Protein AF-A0A846ZMD2-F1 (afdb_monomer_lite)

Secondary structure (DSSP, 8-state):
-EE-GGG-SHHHHHHHHHHHHHHHHTT-HHHHHHHT-BTT-TTS-HHHHHHHHHHHHHHHTT-SSBPP-SSPPEEEEEEPPSSSSSEEEEEEEEEEBSSSSEEEEEEEEEEETTEEEEEEEEEEEE-

Radius of gyration: 14.25 Å; chains: 1; bounding box: 35×34×38 Å

Foldseek 3Di:
DWDDPVCQDWVNLQVVQQVLQVCLQVLVLVVQCVPANEPPCVPPRRSVSSVVQQCVQCVVQVFDHFDDDPDGFDKDKDADDDDPFQWGIKMWTWTHTPGPWTKIWIWTWGADPNIIGIHTYHIHTGD

Organism: NCBI:txid1665687

Sequence (127 aa):
MELSKDQTDSVSLAALAADAGVRLRAGQYDWLASSYGYALAYGRPIPDAIQQELQASLDELGATSLVKSDLPPRTSVAYFKPGESFLFAVATCELPTDASGSVQLELIVTIRNDRTYLCIEGISAQF

Structure (mmCIF, N/CA/C/O backbone):
data_AF-A0A846ZMD2-F1
#
_entry.id   AF-A0A846ZMD2-F1
#
loop_
_atom_site.group_PDB
_atom_site.id
_atom_site.type_symbol
_atom_site.label_atom_id
_atom_site.label_alt_id
_atom_site.label_comp_id
_atom_site.label_asym_id
_atom_site.label_entity_id
_atom_site.label_seq_id
_atom_site.pdbx_PDB_ins_code
_atom_site.Cartn_x
_atom_site.Cartn_y
_atom_site.Cartn_z
_atom_site.occupancy
_atom_site.B_iso_or_equiv
_atom_site.auth_seq_id
_atom_site.auth_comp_id
_atom_site.auth_asym_id
_atom_site.auth_atom_id
_atom_site.pdbx_PDB_model_num
ATOM 1 N N . MET A 1 1 ? 1.153 -4.878 -10.790 1.00 92.56 1 MET A N 1
ATOM 2 C CA . MET A 1 1 ? 1.089 -3.898 -11.899 1.00 92.56 1 MET A CA 1
ATOM 3 C C . MET A 1 1 ? 2.394 -3.893 -12.695 1.00 92.56 1 MET A C 1
ATOM 5 O O . MET A 1 1 ? 3.447 -3.977 -12.079 1.00 92.56 1 MET A O 1
ATOM 9 N N . GLU A 1 2 ? 2.359 -3.800 -14.02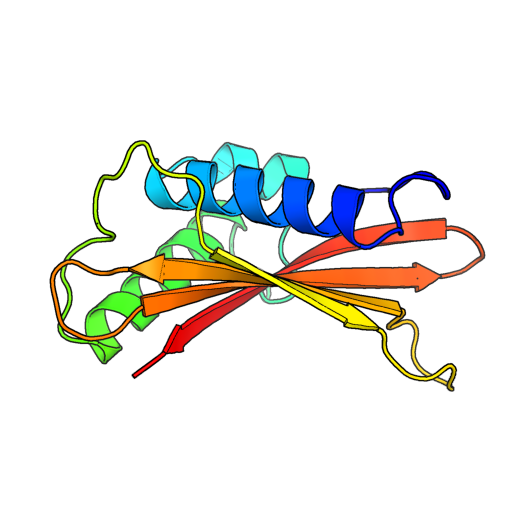7 1.00 95.00 2 GLU A N 1
ATOM 10 C CA . GLU A 1 2 ? 3.550 -3.467 -14.836 1.00 95.00 2 GLU A CA 1
ATOM 11 C C . GLU A 1 2 ? 3.621 -1.947 -15.025 1.00 95.00 2 GLU A C 1
ATOM 13 O O . GLU A 1 2 ? 2.589 -1.316 -15.252 1.00 95.00 2 GLU A O 1
ATOM 18 N N . LEU A 1 3 ? 4.817 -1.372 -14.898 1.00 94.94 3 LEU A N 1
ATOM 19 C CA . LEU A 1 3 ? 5.066 0.060 -15.052 1.00 94.94 3 LEU A CA 1
ATOM 20 C C . LEU A 1 3 ? 5.791 0.344 -16.367 1.00 94.94 3 LEU A C 1
ATOM 22 O O . LEU A 1 3 ? 6.700 -0.393 -16.763 1.00 94.94 3 LEU A O 1
ATOM 26 N N . SER A 1 4 ? 5.454 1.462 -17.004 1.00 92.12 4 SER A N 1
ATOM 27 C CA . SER A 1 4 ? 6.298 2.037 -18.049 1.00 92.12 4 SER A CA 1
ATOM 28 C C . SER A 1 4 ? 7.525 2.735 -17.439 1.00 92.12 4 SER A C 1
ATOM 30 O O . SER A 1 4 ? 7.568 3.058 -16.251 1.00 92.12 4 SER A O 1
ATOM 32 N N . LYS A 1 5 ? 8.574 2.951 -18.245 1.00 82.25 5 LYS A N 1
ATOM 33 C CA . LYS A 1 5 ? 9.854 3.525 -17.773 1.00 82.25 5 LYS A CA 1
ATOM 34 C C . LYS A 1 5 ? 9.720 4.939 -17.201 1.00 82.25 5 LYS A C 1
ATOM 36 O O . LYS A 1 5 ? 10.516 5.339 -16.365 1.00 82.25 5 LYS A O 1
ATOM 41 N N . ASP A 1 6 ? 8.739 5.695 -17.665 1.00 88.44 6 ASP A N 1
ATOM 42 C CA . ASP A 1 6 ? 8.405 7.040 -17.200 1.00 88.44 6 ASP A CA 1
ATOM 43 C C . ASP A 1 6 ? 7.590 7.047 -15.899 1.00 88.44 6 ASP A C 1
ATOM 45 O O . ASP A 1 6 ? 7.414 8.106 -15.321 1.00 88.44 6 ASP A O 1
ATOM 49 N N . GLN A 1 7 ? 7.147 5.889 -15.396 1.00 93.12 7 GLN A N 1
ATOM 50 C CA . GLN A 1 7 ? 6.431 5.776 -14.117 1.00 93.12 7 GLN A CA 1
ATOM 51 C C . GLN A 1 7 ? 7.349 5.428 -12.933 1.00 93.12 7 GLN A C 1
ATOM 53 O O . GLN A 1 7 ? 6.865 5.138 -11.840 1.00 93.12 7 GLN A O 1
ATOM 58 N N . THR A 1 8 ? 8.670 5.416 -13.133 1.00 94.62 8 THR A N 1
ATOM 59 C CA . THR A 1 8 ? 9.645 5.024 -12.099 1.00 94.62 8 THR A CA 1
ATOM 60 C C . THR A 1 8 ? 10.293 6.203 -11.370 1.00 94.62 8 THR A C 1
ATOM 62 O O . THR A 1 8 ? 11.119 6.003 -10.474 1.00 94.62 8 THR A O 1
ATOM 65 N N . ASP A 1 9 ? 9.971 7.436 -11.761 1.00 96.62 9 ASP A N 1
ATOM 66 C CA . ASP A 1 9 ? 10.401 8.633 -11.042 1.00 96.62 9 ASP A CA 1
ATOM 67 C C . ASP A 1 9 ? 9.630 8.799 -9.719 1.00 96.62 9 ASP A C 1
ATOM 69 O O . ASP A 1 9 ? 8.585 8.186 -9.488 1.00 96.62 9 ASP A O 1
ATOM 73 N N . SER A 1 10 ? 10.160 9.630 -8.824 1.00 97.31 10 SER A N 1
ATOM 74 C CA . SER A 1 10 ? 9.648 9.730 -7.458 1.00 97.31 10 SER A CA 1
ATOM 75 C C . SER A 1 10 ? 8.252 10.340 -7.388 1.00 97.31 10 SER A C 1
ATOM 77 O O . SER A 1 10 ? 7.494 9.994 -6.485 1.00 97.31 10 SER A O 1
ATOM 79 N N . VAL A 1 11 ? 7.888 11.213 -8.332 1.00 97.38 11 VAL A N 1
ATOM 80 C CA . VAL A 1 11 ? 6.564 11.841 -8.371 1.00 97.38 11 VAL A CA 1
ATOM 81 C C . VAL A 1 11 ? 5.522 10.810 -8.787 1.00 97.38 11 VAL A C 1
ATOM 83 O O . VAL A 1 11 ? 4.500 10.671 -8.113 1.00 97.38 11 VAL A O 1
ATOM 86 N N . SER A 1 12 ? 5.806 10.041 -9.839 1.00 97.69 12 SER A N 1
ATOM 87 C CA . SER A 1 12 ? 4.921 8.968 -10.306 1.00 97.69 12 SER A CA 1
ATOM 88 C C . SER A 1 12 ? 4.717 7.886 -9.245 1.00 97.69 12 SER A C 1
ATOM 90 O O . SER A 1 12 ? 3.582 7.497 -8.964 1.00 97.69 12 SER A O 1
ATOM 92 N N . LEU A 1 13 ? 5.796 7.434 -8.599 1.00 98.12 13 LEU A N 1
ATOM 93 C CA . LEU A 1 13 ? 5.722 6.408 -7.555 1.00 98.12 13 LEU A CA 1
ATOM 94 C C . LEU A 1 13 ? 4.982 6.896 -6.301 1.00 98.12 13 LEU A C 1
ATOM 96 O O . LEU A 1 13 ? 4.170 6.155 -5.745 1.00 98.12 13 LEU A O 1
ATOM 100 N N . ALA A 1 14 ? 5.202 8.147 -5.886 1.00 98.19 14 ALA A N 1
ATOM 101 C CA . ALA A 1 14 ? 4.460 8.748 -4.780 1.00 98.19 14 ALA A CA 1
ATOM 102 C C . ALA A 1 14 ? 2.959 8.850 -5.092 1.00 98.19 14 ALA A C 1
ATOM 104 O O . ALA A 1 14 ? 2.131 8.535 -4.239 1.00 98.19 14 ALA A O 1
ATOM 105 N N . ALA A 1 15 ? 2.590 9.227 -6.320 1.00 97.38 15 ALA A N 1
ATOM 106 C CA . ALA A 1 15 ? 1.189 9.297 -6.733 1.00 97.38 15 ALA A CA 1
ATOM 107 C C . ALA A 1 15 ? 0.498 7.920 -6.697 1.00 97.38 15 ALA A C 1
ATOM 109 O O . ALA A 1 15 ? -0.637 7.815 -6.230 1.00 97.38 15 ALA A O 1
ATOM 110 N N . LEU A 1 16 ? 1.193 6.860 -7.126 1.00 97.62 16 LEU A N 1
ATOM 111 C CA . LEU A 1 16 ? 0.690 5.483 -7.050 1.00 97.62 16 LEU A CA 1
ATOM 112 C C . LEU A 1 16 ? 0.517 5.018 -5.597 1.00 97.62 16 LEU A C 1
ATOM 114 O O . LEU A 1 16 ? -0.525 4.459 -5.252 1.00 97.62 16 LEU A O 1
ATOM 118 N N . ALA A 1 17 ? 1.492 5.304 -4.725 1.00 98.12 17 ALA A N 1
ATOM 119 C CA . ALA A 1 17 ? 1.384 5.010 -3.295 1.00 98.12 17 ALA A CA 1
ATOM 120 C C . ALA A 1 17 ? 0.208 5.754 -2.644 1.00 98.12 17 ALA A C 1
ATOM 122 O O . ALA A 1 17 ? -0.525 5.171 -1.844 1.00 98.12 17 ALA A O 1
ATOM 123 N N . ALA A 1 18 ? -0.021 7.013 -3.028 1.00 97.75 18 ALA A N 1
ATOM 124 C CA . ALA A 1 18 ? -1.134 7.799 -2.516 1.00 97.75 18 ALA A CA 1
ATOM 125 C C . ALA A 1 18 ? -2.501 7.232 -2.932 1.00 97.75 18 ALA A C 1
ATOM 127 O O . ALA A 1 18 ? -3.378 7.085 -2.079 1.00 97.75 18 ALA A O 1
ATOM 128 N N . ASP A 1 19 ? -2.690 6.877 -4.208 1.00 97.19 19 ASP A N 1
ATOM 129 C CA . ASP A 1 19 ? -3.942 6.261 -4.679 1.00 97.19 19 ASP A CA 1
ATOM 130 C C . ASP A 1 19 ? -4.188 4.899 -4.011 1.00 97.19 19 ASP A C 1
ATOM 132 O O . ASP A 1 19 ? -5.298 4.633 -3.537 1.00 97.19 19 ASP A O 1
ATOM 136 N N . ALA A 1 20 ? -3.144 4.076 -3.864 1.00 97.81 20 ALA A N 1
ATOM 137 C CA . ALA A 1 20 ? -3.239 2.815 -3.133 1.00 97.81 20 ALA A CA 1
ATOM 138 C C . ALA A 1 20 ? -3.652 3.038 -1.664 1.00 97.81 20 ALA A C 1
ATOM 140 O O . ALA A 1 20 ? -4.540 2.351 -1.157 1.00 97.81 20 ALA A O 1
ATOM 141 N N . GLY A 1 21 ? -3.088 4.049 -0.998 1.00 97.81 21 GLY A N 1
ATOM 142 C CA . GLY A 1 21 ? -3.465 4.429 0.364 1.00 97.81 21 GLY A CA 1
ATOM 143 C C . GLY A 1 21 ? -4.913 4.896 0.501 1.00 97.81 21 GLY A C 1
ATOM 144 O O . GLY A 1 21 ? -5.610 4.502 1.438 1.00 97.81 2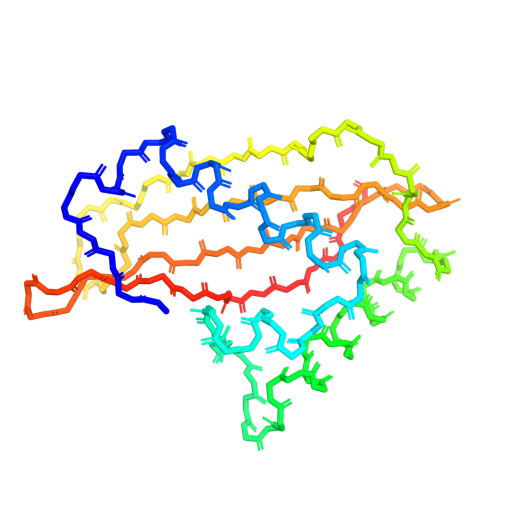1 GLY A O 1
ATOM 145 N N . VAL A 1 22 ? -5.402 5.691 -0.456 1.00 97.25 22 VAL A N 1
ATOM 146 C CA . VAL A 1 22 ? -6.814 6.111 -0.513 1.00 97.25 22 VAL A CA 1
ATOM 147 C C . VAL A 1 22 ? -7.733 4.896 -0.661 1.00 97.25 22 VAL A C 1
ATOM 149 O O . VAL A 1 22 ? -8.748 4.805 0.032 1.00 97.25 22 VAL A O 1
ATOM 152 N N . ARG A 1 23 ? -7.367 3.932 -1.515 1.00 97.62 23 ARG A N 1
ATOM 153 C CA . ARG A 1 23 ? -8.135 2.692 -1.723 1.00 97.62 23 ARG A CA 1
ATOM 154 C C . ARG A 1 23 ? -8.124 1.810 -0.480 1.00 97.62 23 ARG A C 1
ATOM 156 O O . ARG A 1 23 ? -9.172 1.278 -0.118 1.00 97.62 23 ARG A O 1
ATOM 163 N N . LEU A 1 24 ? -6.983 1.711 0.204 1.00 97.75 24 LEU A N 1
ATOM 164 C CA . LEU A 1 24 ? -6.857 0.958 1.452 1.00 97.75 24 LEU A CA 1
ATOM 165 C C . LEU A 1 24 ? -7.746 1.558 2.548 1.00 97.75 24 LEU A C 1
ATOM 167 O O . LEU A 1 24 ? -8.540 0.840 3.152 1.00 97.75 24 LEU A O 1
ATOM 171 N N . ARG A 1 25 ? -7.695 2.886 2.734 1.00 97.06 25 ARG A N 1
ATOM 172 C CA . ARG A 1 25 ? -8.568 3.630 3.662 1.00 97.06 25 ARG A CA 1
ATOM 173 C C . ARG A 1 25 ? -10.055 3.432 3.352 1.00 97.06 25 ARG A C 1
ATOM 175 O O . ARG A 1 25 ? -10.872 3.392 4.266 1.00 97.06 25 ARG A O 1
ATOM 182 N N . ALA A 1 26 ? -10.404 3.309 2.074 1.00 96.44 26 ALA A N 1
ATOM 183 C CA . ALA A 1 26 ? -11.772 3.083 1.616 1.00 96.44 26 ALA A CA 1
ATOM 184 C C . ALA A 1 26 ? -12.220 1.606 1.667 1.00 96.44 26 ALA A C 1
ATOM 186 O O . ALA A 1 26 ? -13.349 1.314 1.273 1.00 96.44 26 ALA A O 1
ATOM 187 N N . GLY A 1 27 ? -11.365 0.676 2.112 1.00 97.31 27 GLY A N 1
ATOM 188 C CA . GLY A 1 27 ? -11.679 -0.756 2.159 1.00 97.31 27 GLY A CA 1
ATOM 189 C C . GLY A 1 27 ? -11.792 -1.419 0.780 1.00 97.31 27 GLY A C 1
ATOM 190 O O . GLY A 1 27 ? -12.467 -2.433 0.630 1.00 97.31 27 GLY A O 1
ATOM 191 N N . GLN A 1 28 ? -11.167 -0.846 -0.254 1.00 98.06 28 GLN A N 1
ATOM 192 C CA . GLN A 1 28 ? -11.253 -1.327 -1.639 1.00 98.06 28 GLN A CA 1
ATOM 193 C C . GLN A 1 28 ? -10.229 -2.444 -1.919 1.00 98.06 28 GLN A C 1
ATOM 195 O O . GLN A 1 28 ? -9.378 -2.322 -2.803 1.00 98.06 28 GLN A O 1
ATOM 200 N N . TYR A 1 29 ? -10.296 -3.537 -1.154 1.00 98.06 29 TYR A N 1
ATOM 201 C CA . TYR A 1 29 ? -9.295 -4.612 -1.183 1.00 98.06 29 TYR A CA 1
ATOM 202 C C . TYR A 1 29 ? -9.267 -5.384 -2.506 1.00 98.06 29 TYR A C 1
ATOM 204 O O . TYR A 1 29 ? -8.187 -5.663 -3.021 1.00 98.06 29 TYR A O 1
ATOM 212 N N . ASP A 1 30 ? -10.428 -5.661 -3.106 1.00 98.00 30 ASP A N 1
ATOM 213 C CA . ASP A 1 30 ? -10.505 -6.303 -4.427 1.00 98.00 30 ASP A CA 1
ATOM 214 C C . ASP A 1 30 ? -9.820 -5.465 -5.507 1.00 98.00 30 ASP A C 1
ATOM 216 O O . ASP A 1 30 ? -9.091 -5.979 -6.360 1.00 98.00 30 ASP A O 1
ATOM 220 N N . TRP A 1 31 ? -10.013 -4.146 -5.443 1.00 97.44 31 TRP A N 1
ATOM 221 C CA . TRP A 1 31 ? -9.382 -3.227 -6.375 1.00 97.44 31 TRP A CA 1
ATOM 222 C C . TRP A 1 31 ? -7.860 -3.253 -6.203 1.00 97.44 31 TRP A C 1
ATOM 224 O O . TRP A 1 31 ? -7.144 -3.459 -7.181 1.00 97.44 31 TRP A O 1
ATOM 234 N N . LEU A 1 32 ? -7.366 -3.147 -4.964 1.00 97.56 32 LEU A N 1
ATOM 235 C CA . LEU A 1 32 ? -5.934 -3.236 -4.657 1.00 97.56 32 LEU A CA 1
ATOM 236 C C . LEU A 1 32 ? -5.323 -4.557 -5.139 1.00 97.56 32 LEU A C 1
ATOM 238 O O . LEU A 1 32 ? -4.270 -4.553 -5.780 1.00 97.56 32 LEU A O 1
ATOM 242 N N . ALA A 1 33 ? -6.013 -5.671 -4.892 1.00 96.56 33 ALA A N 1
ATOM 243 C CA . ALA A 1 33 ? -5.597 -6.996 -5.326 1.00 96.56 33 ALA A CA 1
ATOM 244 C C . ALA A 1 33 ? -5.476 -7.092 -6.852 1.00 96.56 33 ALA A C 1
ATOM 246 O O . ALA A 1 33 ? -4.483 -7.611 -7.358 1.00 96.56 33 ALA A O 1
ATOM 247 N N . SER A 1 34 ? -6.464 -6.570 -7.583 1.00 96.12 34 SER A N 1
ATOM 248 C CA . SER A 1 34 ? -6.480 -6.617 -9.049 1.00 96.12 34 SER A CA 1
ATOM 249 C C . SER A 1 34 ? -5.461 -5.672 -9.700 1.00 96.12 34 SER A C 1
ATOM 251 O O . SER A 1 34 ? -4.855 -6.031 -10.709 1.00 96.12 34 SER A O 1
ATOM 253 N N . SER A 1 35 ? -5.230 -4.495 -9.110 1.00 95.38 35 SER A N 1
ATOM 254 C CA . SER A 1 35 ? -4.320 -3.477 -9.646 1.00 95.38 35 SER A CA 1
ATOM 255 C C . SER A 1 35 ? -2.859 -3.790 -9.322 1.00 95.38 35 SER A C 1
ATOM 257 O O . SER A 1 35 ? -1.997 -3.835 -10.208 1.00 95.38 35 SER A O 1
ATOM 259 N N . TYR A 1 36 ? -2.562 -4.032 -8.045 1.00 95.25 36 TYR A N 1
ATOM 260 C CA . TYR A 1 36 ? -1.192 -4.149 -7.551 1.00 95.25 36 TYR A CA 1
ATOM 261 C C . TYR A 1 36 ? -0.776 -5.596 -7.276 1.00 95.25 36 TYR A C 1
ATOM 263 O O . TYR A 1 36 ? 0.398 -5.924 -7.454 1.00 95.25 36 TYR A O 1
ATOM 271 N N . GLY A 1 37 ? -1.714 -6.472 -6.910 1.00 93.50 37 GLY A N 1
ATOM 272 C CA . GLY A 1 37 ? -1.391 -7.777 -6.331 1.00 93.50 37 GLY A CA 1
ATOM 273 C C . GLY A 1 37 ? -0.746 -7.637 -4.948 1.00 93.50 37 GLY A C 1
ATOM 274 O O . GLY A 1 37 ? -0.705 -6.540 -4.390 1.00 93.50 37 GLY A O 1
ATOM 275 N N . TYR A 1 38 ? -0.227 -8.738 -4.393 1.00 93.81 38 TYR A N 1
ATOM 276 C CA . TYR A 1 38 ? 0.426 -8.713 -3.081 1.00 93.81 38 TYR A CA 1
ATOM 277 C C . TYR A 1 38 ? 1.562 -9.734 -2.967 1.00 93.81 38 TYR A C 1
ATOM 279 O O . TYR A 1 38 ? 1.344 -10.927 -3.186 1.00 93.81 38 TYR A O 1
ATOM 287 N N . ALA A 1 39 ? 2.770 -9.274 -2.627 1.00 90.19 39 ALA A N 1
ATOM 288 C CA . ALA A 1 39 ? 3.959 -10.118 -2.518 1.00 90.19 39 ALA A CA 1
ATOM 289 C C . ALA A 1 39 ? 3.868 -11.127 -1.359 1.00 90.19 39 ALA A C 1
ATOM 291 O O . ALA A 1 39 ? 4.293 -12.272 -1.511 1.00 90.19 39 ALA A O 1
ATOM 292 N N . LEU A 1 40 ? 3.270 -10.727 -0.232 1.00 89.75 40 LEU A N 1
ATOM 293 C CA . LEU A 1 40 ? 3.222 -11.514 1.008 1.00 89.75 40 LEU A CA 1
ATOM 294 C C . LEU A 1 40 ? 1.853 -12.183 1.242 1.00 89.75 40 LEU A C 1
ATOM 296 O O . LEU A 1 40 ? 1.442 -12.475 2.366 1.00 89.75 40 LEU A O 1
ATOM 300 N N . ALA A 1 41 ? 1.134 -12.505 0.162 1.00 90.12 41 ALA A N 1
ATOM 301 C CA . ALA A 1 41 ? -0.137 -13.223 0.267 1.00 90.12 41 ALA A CA 1
ATOM 302 C C . ALA A 1 41 ? 0.030 -14.667 0.786 1.00 90.12 41 ALA A C 1
ATOM 304 O O . ALA A 1 41 ? -0.870 -15.193 1.440 1.00 90.12 41 ALA A O 1
ATOM 305 N N . TYR A 1 42 ? 1.172 -15.314 0.516 1.00 88.94 42 TYR A N 1
ATOM 306 C CA . TYR A 1 42 ? 1.498 -16.680 0.964 1.00 88.94 42 TYR A CA 1
ATOM 307 C C . TYR A 1 42 ? 0.403 -17.730 0.677 1.00 88.94 42 TYR A C 1
ATOM 309 O O . TYR A 1 42 ? 0.136 -18.614 1.486 1.00 88.94 42 TYR A O 1
ATOM 317 N N . GLY A 1 43 ? -0.249 -17.632 -0.486 1.00 89.44 43 GLY A N 1
ATOM 318 C CA . GLY A 1 43 ? -1.310 -18.557 -0.908 1.00 89.44 43 GLY A CA 1
ATOM 319 C C . GLY A 1 43 ? -2.713 -18.216 -0.393 1.00 89.44 43 GLY A C 1
ATOM 320 O O . GLY A 1 43 ? -3.670 -18.879 -0.790 1.00 89.44 43 GLY A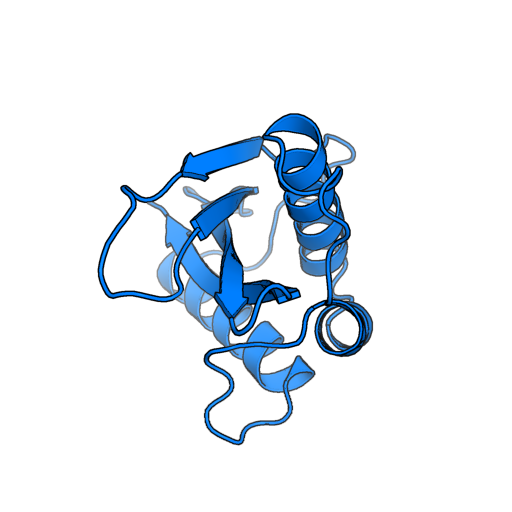 O 1
ATOM 321 N N . ARG A 1 44 ? -2.862 -17.174 0.435 1.00 94.44 44 ARG A N 1
ATOM 322 C CA . ARG A 1 44 ? -4.171 -16.601 0.783 1.00 94.44 44 ARG A CA 1
ATOM 323 C C . ARG A 1 44 ? -4.767 -15.858 -0.422 1.00 94.44 44 ARG A C 1
ATOM 325 O O . ARG A 1 44 ? -4.004 -15.320 -1.234 1.00 94.44 44 ARG A O 1
ATOM 332 N N . PRO A 1 45 ? -6.105 -15.757 -0.533 1.00 96.94 45 PRO A N 1
ATOM 333 C CA . PRO A 1 45 ? -6.723 -14.786 -1.426 1.00 96.94 45 PRO A CA 1
ATOM 334 C C . PRO A 1 45 ? -6.178 -13.386 -1.122 1.00 96.94 45 PRO A C 1
ATOM 336 O O . PRO A 1 45 ? -6.134 -12.966 0.033 1.00 96.94 45 PRO A O 1
ATOM 339 N N . ILE A 1 46 ? -5.712 -12.677 -2.152 1.00 97.38 46 ILE A N 1
ATOM 340 C CA . ILE A 1 46 ? -5.019 -11.393 -1.972 1.00 97.38 46 ILE A CA 1
ATOM 341 C C . ILE A 1 46 ? -5.886 -10.346 -1.242 1.00 97.38 46 ILE A C 1
ATOM 343 O O . ILE A 1 46 ? -5.349 -9.712 -0.333 1.00 97.38 46 ILE A O 1
ATOM 347 N N . PRO A 1 47 ? -7.185 -10.165 -1.566 1.00 98.00 47 PRO A N 1
ATOM 348 C CA . PRO A 1 47 ? -8.036 -9.232 -0.824 1.00 98.00 47 PRO A CA 1
ATOM 349 C C . PRO A 1 47 ? -8.067 -9.542 0.679 1.00 98.00 47 PRO A C 1
ATOM 351 O O . PRO A 1 47 ? -7.862 -8.647 1.497 1.00 98.00 47 PRO A O 1
ATOM 354 N N . ASP A 1 48 ? -8.217 -10.822 1.033 1.00 97.81 48 ASP A N 1
ATOM 355 C CA . ASP A 1 48 ? -8.257 -11.280 2.424 1.00 97.81 48 ASP A CA 1
ATOM 356 C C . ASP A 1 48 ? -6.921 -11.039 3.134 1.00 97.81 48 ASP A C 1
ATOM 358 O O . ASP A 1 48 ? -6.899 -10.619 4.287 1.00 97.81 48 ASP A O 1
ATOM 362 N N . ALA A 1 49 ? -5.795 -11.281 2.454 1.00 97.88 49 ALA A N 1
ATOM 363 C CA . ALA A 1 49 ? -4.465 -11.043 3.010 1.00 97.88 49 ALA A CA 1
ATOM 364 C C . ALA A 1 49 ? -4.234 -9.557 3.331 1.00 97.88 49 ALA A C 1
ATOM 366 O O . ALA A 1 49 ? -3.752 -9.236 4.415 1.00 97.88 49 ALA A O 1
ATOM 367 N N . ILE A 1 50 ? -4.631 -8.663 2.419 1.00 98.19 50 ILE A N 1
ATOM 368 C CA . ILE A 1 50 ? -4.562 -7.206 2.612 1.00 98.19 50 ILE A CA 1
ATOM 369 C C . ILE A 1 50 ? -5.425 -6.790 3.809 1.00 98.19 50 ILE A C 1
ATOM 371 O O . ILE A 1 50 ? -4.965 -6.053 4.682 1.00 98.19 50 ILE A O 1
ATOM 375 N N . GLN A 1 51 ? -6.668 -7.275 3.873 1.00 98.06 51 GLN A N 1
ATOM 376 C CA . GLN A 1 51 ? -7.581 -6.949 4.968 1.00 98.06 51 GLN A CA 1
ATOM 377 C C . GLN A 1 51 ? -7.053 -7.448 6.321 1.00 98.06 51 GLN A C 1
ATOM 379 O O . GLN A 1 51 ? -7.102 -6.713 7.306 1.00 98.06 51 GLN A O 1
ATOM 384 N N . GLN A 1 52 ? -6.540 -8.679 6.374 1.00 97.38 52 GLN A N 1
ATOM 385 C CA . GLN A 1 52 ? -6.001 -9.279 7.596 1.00 97.38 52 GLN A CA 1
ATOM 386 C C . GLN A 1 52 ? -4.781 -8.522 8.121 1.00 97.38 52 GLN A C 1
ATOM 388 O O . GLN A 1 52 ? -4.678 -8.313 9.325 1.00 97.38 52 GLN A O 1
ATOM 393 N N . GLU A 1 53 ? -3.869 -8.100 7.246 1.00 97.56 53 GLU A N 1
ATOM 394 C CA . GLU A 1 53 ? -2.672 -7.366 7.673 1.00 97.56 53 GLU A CA 1
ATOM 395 C C . GLU A 1 53 ? -2.982 -5.934 8.103 1.00 97.56 53 GLU A C 1
ATOM 397 O O . GLU A 1 53 ? -2.399 -5.446 9.074 1.00 97.56 53 GLU A O 1
ATOM 402 N N . LEU A 1 54 ? -3.967 -5.287 7.469 1.00 98.31 54 LEU A N 1
ATOM 403 C CA . LEU A 1 54 ? -4.501 -4.030 7.983 1.00 98.31 54 LEU A CA 1
ATOM 404 C C . LEU A 1 54 ? -5.098 -4.217 9.383 1.00 98.31 54 LEU A C 1
ATOM 406 O O . LEU A 1 54 ? -4.782 -3.436 10.276 1.00 98.31 54 LEU A O 1
ATOM 410 N N . GLN A 1 55 ? -5.929 -5.244 9.588 1.00 98.44 55 GLN A N 1
ATOM 411 C CA . GLN A 1 55 ? -6.535 -5.498 10.897 1.00 98.44 55 GLN A CA 1
ATOM 412 C C . GLN A 1 55 ? -5.472 -5.788 11.962 1.00 98.44 55 GLN A C 1
ATOM 414 O O . GLN A 1 55 ? -5.517 -5.193 13.031 1.00 98.44 55 GLN A O 1
ATOM 419 N N . ALA A 1 56 ? -4.480 -6.625 11.652 1.00 98.06 56 ALA A N 1
ATOM 420 C CA . ALA A 1 56 ? -3.382 -6.920 12.568 1.00 98.06 56 ALA A CA 1
ATOM 421 C C . ALA A 1 56 ? -2.586 -5.657 12.943 1.00 98.06 56 ALA A C 1
ATOM 423 O O . ALA A 1 56 ? -2.263 -5.462 14.112 1.00 98.06 56 ALA A O 1
ATOM 424 N N . SER A 1 57 ? -2.327 -4.772 11.973 1.00 98.38 57 SER A N 1
ATOM 425 C CA . SER A 1 57 ? -1.640 -3.496 12.220 1.00 98.38 57 SER A CA 1
ATOM 426 C C . SER A 1 57 ? -2.469 -2.552 13.097 1.00 98.38 57 SER A C 1
ATOM 428 O O . SER A 1 57 ? -1.922 -1.858 13.950 1.00 98.38 57 SER A O 1
ATOM 430 N N . LEU A 1 58 ? -3.792 -2.512 12.905 1.00 98.56 58 LEU A N 1
ATOM 431 C CA . LEU A 1 58 ? -4.693 -1.725 13.752 1.00 98.56 58 LEU A CA 1
ATOM 432 C C . LEU A 1 58 ? -4.729 -2.275 15.183 1.00 98.56 58 LEU A C 1
ATOM 434 O O . LEU A 1 58 ? -4.598 -1.498 16.129 1.00 98.56 58 LEU A O 1
ATOM 438 N N . ASP A 1 59 ? -4.830 -3.597 15.335 1.00 98.25 59 ASP A N 1
ATOM 439 C CA . ASP A 1 59 ? -4.838 -4.267 16.638 1.00 98.25 59 ASP A CA 1
ATOM 440 C C . ASP A 1 59 ? -3.538 -3.993 17.414 1.00 98.25 59 ASP A C 1
ATOM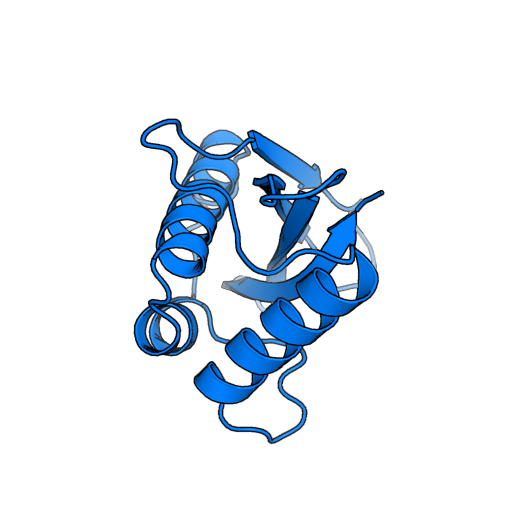 442 O O . ASP A 1 59 ? -3.581 -3.691 18.608 1.00 98.25 59 ASP A O 1
ATOM 446 N N . GLU A 1 60 ? -2.386 -4.034 16.736 1.00 98.00 60 GLU A N 1
ATOM 447 C CA . GLU A 1 60 ? -1.074 -3.720 17.318 1.00 98.00 60 GLU A CA 1
ATOM 448 C C . GLU A 1 60 ? -0.984 -2.269 17.829 1.00 98.00 60 GLU A C 1
ATOM 450 O O . GLU A 1 60 ? -0.400 -2.013 18.884 1.00 98.00 60 GLU A O 1
ATOM 455 N N . LEU A 1 61 ? -1.619 -1.326 17.127 1.00 97.75 61 LEU A N 1
ATOM 456 C CA . LEU A 1 61 ? -1.689 0.088 17.515 1.00 97.75 61 LEU A CA 1
ATOM 457 C C . LEU A 1 61 ? -2.769 0.381 18.572 1.00 97.75 61 LEU A C 1
ATOM 459 O O . LEU A 1 61 ? -2.885 1.519 19.030 1.00 97.75 61 LEU A O 1
ATOM 463 N N . GLY A 1 62 ? -3.591 -0.608 18.945 1.00 97.69 62 GLY A N 1
ATOM 464 C CA . GLY A 1 62 ? -4.787 -0.385 19.764 1.00 97.69 62 GLY A CA 1
ATOM 465 C C . GLY A 1 62 ? -5.832 0.506 19.076 1.00 97.69 62 GLY A C 1
ATOM 466 O O . GLY A 1 62 ? -6.636 1.151 19.751 1.00 97.69 62 GLY A O 1
ATOM 467 N N . ALA A 1 63 ? -5.795 0.566 17.745 1.00 97.81 63 ALA A N 1
ATOM 468 C CA . ALA A 1 63 ? -6.703 1.322 16.898 1.00 97.81 63 ALA A CA 1
ATOM 469 C C . ALA A 1 63 ? -7.875 0.450 16.432 1.00 97.81 63 ALA A C 1
ATOM 471 O O . ALA A 1 63 ? -7.780 -0.775 16.382 1.00 97.81 63 ALA A O 1
ATOM 472 N N . THR A 1 64 ? -8.980 1.081 16.033 1.00 97.25 64 THR A N 1
ATOM 473 C CA . THR A 1 64 ? -10.115 0.365 15.418 1.00 97.25 64 THR A CA 1
ATOM 474 C C . THR A 1 64 ? -10.285 0.687 13.944 1.00 97.25 64 THR A C 1
ATOM 476 O O . THR A 1 64 ? -10.933 -0.062 13.211 1.00 97.25 64 THR A O 1
ATOM 479 N N . SER A 1 65 ? -9.708 1.800 13.487 1.00 97.62 65 SER A N 1
ATOM 480 C CA . SER A 1 65 ? -9.857 2.248 12.111 1.00 97.62 65 SER A CA 1
ATOM 481 C C . SER A 1 65 ? -8.743 3.192 11.664 1.00 97.62 65 SER A C 1
ATOM 483 O O . SER A 1 65 ? -8.033 3.807 12.460 1.00 97.62 65 SER A O 1
ATOM 485 N N . LEU A 1 66 ? -8.616 3.334 10.346 1.00 97.62 66 LEU A N 1
ATOM 486 C CA . LEU A 1 66 ? -7.865 4.428 9.740 1.00 97.62 66 LEU A CA 1
ATOM 487 C C . LEU A 1 66 ? -8.688 5.721 9.807 1.00 97.62 66 LEU A C 1
ATOM 489 O O . LEU A 1 66 ? -9.901 5.707 9.573 1.00 97.62 66 LEU A O 1
ATOM 493 N N . VAL A 1 67 ? -8.026 6.857 10.036 1.00 96.00 67 VAL A N 1
ATOM 494 C CA . VAL A 1 67 ? -8.678 8.172 10.011 1.00 96.00 67 VAL A CA 1
ATOM 495 C C . VAL A 1 67 ? -9.271 8.426 8.634 1.00 96.00 67 VAL A C 1
ATOM 497 O O . VAL A 1 67 ? -8.584 8.387 7.608 1.00 96.00 67 VAL A O 1
ATOM 500 N N . LYS A 1 68 ? -10.560 8.768 8.618 1.00 92.25 68 LYS A N 1
ATOM 501 C CA . LYS A 1 68 ? -11.218 9.300 7.426 1.00 92.25 68 LYS A CA 1
ATOM 502 C C . LYS A 1 68 ? -10.718 10.719 7.190 1.00 92.25 68 LYS A C 1
ATOM 504 O O . LYS A 1 68 ? -10.882 11.590 8.037 1.00 92.25 68 LYS A O 1
ATOM 509 N N . SER A 1 69 ? -10.096 10.935 6.042 1.00 89.56 69 SER A N 1
ATOM 510 C CA . SER A 1 69 ? -9.560 12.232 5.649 1.00 89.56 69 SER A CA 1
ATOM 511 C C . SER A 1 69 ? -9.660 12.388 4.140 1.00 89.56 69 SER A C 1
ATOM 513 O O . SER A 1 69 ? -9.395 11.430 3.408 1.00 89.56 69 SER A O 1
ATOM 515 N N . ASP A 1 70 ? -10.006 13.597 3.707 1.00 87.06 70 ASP A N 1
ATOM 516 C CA . ASP A 1 70 ? -9.979 14.010 2.300 1.00 87.06 70 ASP A CA 1
ATOM 517 C C . ASP A 1 70 ? -8.578 14.474 1.871 1.00 87.06 70 ASP A C 1
ATOM 519 O O . ASP A 1 70 ? -8.327 14.713 0.690 1.00 87.06 70 ASP A O 1
ATOM 523 N N . LEU A 1 71 ? -7.646 14.604 2.825 1.00 88.12 71 LEU A N 1
ATOM 524 C CA . LEU A 1 71 ? -6.261 14.924 2.518 1.00 88.12 71 LEU A CA 1
ATOM 525 C C . LEU A 1 71 ? -5.546 13.700 1.930 1.00 88.12 71 LEU A C 1
ATOM 527 O O . LEU A 1 71 ? -5.752 12.568 2.407 1.00 88.12 71 LEU A O 1
ATOM 531 N N . PRO A 1 72 ? -4.666 13.923 0.935 1.00 86.50 72 PRO A N 1
ATOM 532 C CA . PRO A 1 72 ? -3.822 12.865 0.413 1.00 86.50 72 PRO A CA 1
ATOM 533 C C . PRO A 1 72 ? -2.941 12.308 1.539 1.00 86.50 72 PRO A C 1
ATOM 535 O O . PRO A 1 72 ? -2.507 13.061 2.419 1.00 86.50 72 PRO A O 1
ATOM 538 N N . PRO A 1 73 ? -2.692 10.991 1.552 1.00 94.00 73 PRO A N 1
ATOM 539 C CA . PRO A 1 73 ? -1.815 10.394 2.543 1.00 94.00 73 PRO A CA 1
ATOM 540 C C . PRO A 1 73 ? -0.371 10.873 2.364 1.00 94.00 73 PRO A C 1
ATOM 542 O O . PRO A 1 73 ? 0.035 11.308 1.283 1.00 94.00 73 PRO A O 1
ATOM 545 N N . ARG A 1 74 ? 0.415 10.790 3.439 1.00 96.19 74 ARG A N 1
ATOM 546 C CA . ARG A 1 74 ? 1.831 11.152 3.400 1.00 96.19 74 ARG A CA 1
ATOM 547 C C . ARG A 1 74 ? 2.601 10.035 2.708 1.00 96.19 74 ARG A C 1
ATOM 549 O O . ARG A 1 74 ? 2.508 8.886 3.121 1.00 96.19 74 ARG A O 1
ATOM 556 N N . THR A 1 75 ? 3.368 10.375 1.679 1.00 98.31 75 THR A N 1
ATOM 557 C CA . THR A 1 75 ? 4.127 9.395 0.897 1.00 98.31 75 THR A CA 1
ATOM 558 C C . THR A 1 75 ? 5.622 9.655 0.942 1.00 98.31 75 THR A C 1
ATOM 560 O O . THR A 1 75 ? 6.053 10.809 0.990 1.00 98.31 75 THR A O 1
ATOM 563 N N . SER A 1 76 ? 6.409 8.589 0.847 1.00 98.12 76 SER A N 1
ATOM 564 C CA . SER A 1 76 ? 7.860 8.648 0.674 1.00 98.12 76 SER A CA 1
ATOM 565 C C . SER A 1 76 ? 8.290 7.708 -0.446 1.00 98.12 76 SER A C 1
ATOM 567 O O . SER A 1 76 ? 7.624 6.712 -0.715 1.00 98.12 76 SER A O 1
ATOM 569 N N . VAL A 1 77 ? 9.401 8.022 -1.107 1.00 98.50 77 VAL A N 1
ATOM 570 C CA . VAL A 1 77 ? 10.010 7.156 -2.122 1.00 98.50 77 VAL A CA 1
ATOM 571 C C . VAL A 1 77 ? 11.497 7.051 -1.838 1.00 98.50 77 VAL A C 1
ATOM 573 O O . VAL A 1 77 ? 12.179 8.064 -1.671 1.00 98.50 77 VAL A O 1
ATOM 576 N N . ALA A 1 78 ? 12.003 5.824 -1.818 1.00 97.62 78 ALA A N 1
ATOM 577 C CA . ALA A 1 78 ? 13.420 5.533 -1.695 1.00 97.62 78 ALA A CA 1
ATOM 578 C C . ALA A 1 78 ? 13.866 4.585 -2.811 1.00 97.62 78 ALA A C 1
ATOM 580 O O . ALA A 1 78 ? 13.131 3.690 -3.223 1.00 97.62 78 ALA A O 1
ATOM 581 N N . TYR A 1 79 ? 15.092 4.778 -3.289 1.00 96.06 79 TYR A N 1
ATOM 582 C CA . TYR A 1 79 ? 15.692 3.959 -4.338 1.00 96.06 79 TYR A CA 1
ATOM 583 C C . TYR A 1 79 ? 16.751 3.043 -3.743 1.00 96.06 79 TYR A C 1
ATOM 585 O O . TYR A 1 79 ? 17.587 3.476 -2.943 1.00 96.06 79 TYR A O 1
ATOM 593 N N . PHE A 1 80 ? 16.735 1.781 -4.157 1.00 94.19 80 PHE A N 1
ATOM 594 C CA . PHE A 1 80 ? 17.775 0.839 -3.779 1.00 94.19 80 PHE A CA 1
ATOM 595 C C . PHE A 1 80 ? 19.050 1.130 -4.572 1.00 94.19 80 PHE A C 1
ATOM 597 O O . PHE A 1 80 ? 19.021 1.619 -5.704 1.0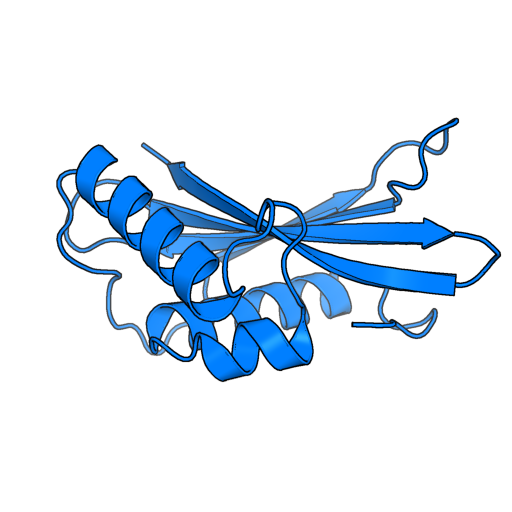0 94.19 80 PHE A O 1
ATOM 604 N N . LYS A 1 81 ? 20.203 0.819 -3.975 1.00 89.12 81 LYS A N 1
ATOM 605 C CA . LYS A 1 81 ? 21.463 0.841 -4.721 1.00 89.12 81 LYS A CA 1
ATOM 606 C C . LYS A 1 81 ? 21.415 -0.244 -5.803 1.00 89.12 81 LYS A C 1
ATOM 608 O O . LYS A 1 81 ? 20.952 -1.346 -5.503 1.00 89.12 81 LYS A O 1
ATOM 613 N N . PRO A 1 82 ? 21.943 0.017 -7.012 1.00 82.94 82 PRO A N 1
ATOM 614 C CA . PRO A 1 82 ? 22.129 -1.030 -8.010 1.00 82.94 82 PRO A CA 1
ATOM 615 C C . PRO A 1 82 ? 22.911 -2.210 -7.409 1.00 82.94 82 PRO A C 1
ATOM 617 O O . PRO A 1 82 ? 23.934 -1.998 -6.755 1.00 82.94 82 PRO A O 1
ATOM 620 N N . GLY A 1 83 ? 22.429 -3.438 -7.602 1.00 73.31 83 GLY A N 1
ATOM 621 C CA . GLY A 1 83 ? 23.016 -4.638 -7.001 1.00 73.31 83 GLY A CA 1
ATOM 622 C C . GLY A 1 83 ? 22.446 -5.934 -7.581 1.00 73.31 83 GLY A C 1
ATOM 623 O O . GLY A 1 83 ? 21.750 -5.910 -8.590 1.00 73.31 83 GLY A O 1
ATOM 624 N N . GLU A 1 84 ? 22.736 -7.068 -6.936 1.00 63.25 84 GLU A N 1
ATOM 625 C CA . GLU A 1 84 ? 22.334 -8.415 -7.396 1.00 63.25 84 GLU A CA 1
ATOM 626 C C . GLU A 1 84 ? 20.850 -8.752 -7.153 1.00 63.25 84 GLU A C 1
ATOM 628 O O . GLU A 1 84 ? 20.382 -9.823 -7.535 1.00 63.25 84 GLU A O 1
ATOM 633 N N . SER A 1 85 ? 20.092 -7.855 -6.516 1.00 81.81 85 SER A N 1
ATOM 634 C CA . SER A 1 85 ? 18.652 -8.030 -6.323 1.00 81.81 85 SER A CA 1
ATOM 635 C C . SER A 1 85 ? 17.857 -7.353 -7.436 1.00 81.81 85 SER A C 1
ATOM 637 O O . SER A 1 85 ? 18.296 -6.378 -8.038 1.00 81.81 85 SER A O 1
ATOM 639 N N . PHE A 1 86 ? 16.637 -7.831 -7.659 1.00 90.50 86 PHE A N 1
ATOM 640 C CA . PHE A 1 86 ? 15.698 -7.216 -8.598 1.00 90.50 86 PHE A CA 1
ATOM 641 C C . PHE A 1 86 ? 14.985 -5.983 -8.019 1.00 90.50 86 PHE A C 1
ATOM 643 O O . PHE A 1 86 ? 14.039 -5.509 -8.639 1.00 90.50 86 PHE A O 1
ATOM 650 N N . LEU A 1 87 ? 15.368 -5.505 -6.828 1.00 93.75 87 LEU A N 1
ATOM 651 C CA . LEU A 1 87 ? 14.737 -4.369 -6.154 1.00 93.75 87 LEU A CA 1
ATOM 652 C C . LEU A 1 87 ? 15.228 -3.054 -6.760 1.00 93.75 87 LEU A C 1
ATOM 654 O O . LEU A 1 87 ? 16.430 -2.847 -6.918 1.00 93.75 87 LEU A O 1
ATOM 658 N N . PHE A 1 88 ? 14.294 -2.160 -7.077 1.00 94.81 88 PHE A N 1
ATOM 659 C CA . PHE A 1 88 ? 14.599 -0.877 -7.708 1.00 94.81 88 PHE A CA 1
ATOM 660 C C . PHE A 1 88 ? 14.240 0.312 -6.817 1.00 94.81 88 PHE A C 1
ATOM 662 O O . PHE A 1 88 ? 15.086 1.160 -6.536 1.00 94.81 88 PHE A O 1
ATOM 669 N N . ALA A 1 89 ? 13.007 0.355 -6.320 1.00 96.50 89 ALA A N 1
ATOM 670 C CA . ALA A 1 89 ? 12.530 1.408 -5.431 1.00 96.50 89 ALA A CA 1
ATOM 671 C C . ALA A 1 89 ? 11.462 0.868 -4.482 1.00 96.50 89 ALA A C 1
ATOM 673 O O . ALA A 1 89 ? 10.833 -0.146 -4.773 1.00 96.50 89 ALA A O 1
ATOM 674 N N . VAL A 1 90 ? 11.243 1.569 -3.377 1.00 97.56 90 VAL A N 1
ATOM 675 C CA . VAL A 1 90 ? 10.094 1.390 -2.493 1.00 97.56 90 VAL A CA 1
ATOM 676 C C . VAL A 1 90 ? 9.354 2.718 -2.402 1.00 97.56 90 VAL A C 1
ATOM 678 O O . VAL A 1 90 ? 9.974 3.777 -2.266 1.00 97.56 90 VAL A O 1
ATOM 681 N N . ALA A 1 91 ? 8.034 2.661 -2.514 1.00 98.44 91 ALA A N 1
ATOM 682 C CA . ALA A 1 91 ? 7.147 3.788 -2.289 1.00 98.44 91 ALA A CA 1
ATOM 683 C C . ALA A 1 91 ? 6.239 3.455 -1.108 1.00 98.44 91 ALA A C 1
ATOM 685 O O . ALA A 1 91 ? 5.584 2.415 -1.099 1.00 98.44 91 ALA A O 1
ATOM 686 N N . THR A 1 92 ? 6.212 4.326 -0.109 1.00 98.56 92 THR A N 1
ATOM 687 C CA . THR A 1 92 ? 5.427 4.123 1.108 1.00 98.56 92 THR A CA 1
ATOM 688 C C . THR A 1 92 ? 4.320 5.156 1.213 1.00 98.56 92 THR A C 1
ATOM 690 O O . THR A 1 92 ? 4.430 6.271 0.695 1.00 98.56 92 THR A O 1
ATOM 693 N N . CYS A 1 93 ? 3.240 4.771 1.880 1.00 97.94 93 CYS A N 1
ATOM 694 C CA . CYS A 1 93 ? 2.093 5.610 2.177 1.00 97.94 93 CYS A CA 1
ATOM 695 C C . CYS A 1 93 ? 1.702 5.427 3.649 1.00 97.94 93 CYS A C 1
ATOM 697 O O . CYS A 1 93 ? 1.298 4.338 4.048 1.00 97.94 93 CYS A O 1
ATOM 699 N N . GLU A 1 94 ? 1.770 6.498 4.435 1.00 97.94 94 GLU A N 1
ATOM 700 C CA . GLU A 1 94 ? 1.367 6.523 5.842 1.00 97.94 94 GLU A CA 1
ATOM 701 C C . GLU A 1 94 ? -0.092 6.983 5.987 1.00 97.94 94 GLU A C 1
ATOM 703 O O . GLU A 1 94 ? -0.516 8.022 5.458 1.00 97.94 94 GLU A O 1
ATOM 708 N N . LEU A 1 95 ? -0.869 6.202 6.735 1.00 97.81 95 LEU A N 1
ATOM 709 C CA . LEU A 1 95 ? -2.289 6.403 6.994 1.00 97.81 95 LEU A CA 1
ATOM 710 C C . LEU A 1 95 ? -2.508 6.510 8.510 1.00 97.81 95 LEU A C 1
ATOM 712 O O . LEU A 1 95 ? -2.380 5.504 9.205 1.00 97.81 95 LEU A O 1
ATOM 716 N N . PRO A 1 96 ? -2.843 7.698 9.042 1.00 97.00 96 PRO A N 1
ATOM 717 C CA . PRO A 1 96 ? -3.123 7.861 10.467 1.00 97.00 96 PRO A CA 1
ATOM 718 C C . PRO A 1 96 ? -4.271 6.960 10.933 1.00 97.00 96 PRO A C 1
ATOM 720 O O . PRO A 1 96 ? -5.209 6.710 10.166 1.00 97.00 96 PRO A O 1
ATOM 723 N N . THR A 1 97 ? -4.221 6.520 12.188 1.00 97.56 97 THR A N 1
ATOM 724 C CA . THR A 1 97 ? -5.288 5.737 12.828 1.00 97.56 97 THR A CA 1
ATOM 725 C C . THR A 1 97 ? -6.133 6.594 13.771 1.00 97.56 97 THR A C 1
ATOM 727 O O . THR A 1 97 ? -5.799 7.741 14.066 1.00 97.56 97 THR A O 1
ATOM 730 N N . ASP A 1 98 ? -7.268 6.061 14.220 1.00 96.38 98 ASP A N 1
ATOM 731 C CA . ASP A 1 98 ? -8.101 6.684 15.258 1.00 96.38 98 ASP A CA 1
ATOM 732 C C . ASP A 1 98 ? -7.487 6.638 16.674 1.00 96.38 98 ASP A C 1
ATOM 734 O O . ASP A 1 98 ? -8.062 7.197 17.611 1.00 96.38 98 ASP A O 1
ATOM 738 N N . ALA A 1 99 ? -6.308 6.029 16.815 1.00 93.69 99 ALA A N 1
ATOM 739 C CA . ALA A 1 99 ? -5.464 6.055 18.002 1.00 93.69 99 ALA A CA 1
ATOM 740 C C . ALA A 1 99 ? -4.151 6.817 17.718 1.00 93.69 99 ALA A C 1
ATOM 742 O O . ALA A 1 99 ? -4.035 7.575 16.755 1.00 93.69 99 ALA A O 1
ATOM 743 N N . SER A 1 100 ? -3.148 6.659 18.583 1.00 89.06 100 SER A N 1
ATOM 744 C CA . SER A 1 100 ? -1.785 7.097 18.266 1.00 89.06 100 SER A CA 1
ATOM 745 C C . SER A 1 100 ? -1.163 6.198 17.195 1.00 89.06 100 SER A C 1
ATOM 747 O O . SER A 1 100 ? -1.422 4.996 17.165 1.00 89.06 100 SER A O 1
ATOM 749 N N . GLY A 1 101 ? -0.292 6.773 16.368 1.00 95.50 101 GLY A N 1
ATOM 750 C CA . GLY A 1 101 ? 0.439 6.044 15.335 1.00 95.50 101 GLY A CA 1
ATOM 751 C C . GLY A 1 101 ? -0.238 6.070 13.963 1.00 95.50 101 GLY A C 1
ATOM 752 O O . GLY A 1 101 ? -1.167 6.838 13.689 1.00 95.50 101 GLY A O 1
ATOM 753 N N . SER A 1 102 ? 0.288 5.256 13.056 1.00 97.50 102 SER A N 1
ATOM 754 C CA . SER A 1 102 ? -0.180 5.160 11.673 1.00 97.50 102 SER A CA 1
ATOM 755 C C . SER A 1 102 ? 0.059 3.767 11.105 1.00 97.50 102 SER A C 1
ATOM 757 O O . SER A 1 102 ? 0.892 3.016 11.599 1.00 97.50 102 SER A O 1
ATOM 759 N N . VAL A 1 103 ? -0.663 3.424 10.047 1.00 98.38 103 VAL A N 1
ATOM 760 C CA . VAL A 1 103 ? -0.386 2.242 9.232 1.00 98.38 103 VAL A CA 1
ATOM 761 C C . VAL A 1 103 ? 0.414 2.669 8.008 1.00 98.38 103 VAL A C 1
ATOM 763 O O . VAL A 1 103 ? 0.015 3.597 7.301 1.00 98.38 103 VAL A O 1
ATOM 766 N N . GLN A 1 104 ? 1.519 1.981 7.734 1.00 98.56 104 GLN A N 1
ATOM 767 C CA . GLN A 1 104 ? 2.302 2.144 6.515 1.00 98.56 104 GLN A CA 1
ATOM 768 C C . GLN A 1 104 ? 1.920 1.066 5.501 1.00 98.56 104 GLN A C 1
ATOM 770 O O . GLN A 1 104 ? 2.032 -0.126 5.773 1.00 98.56 104 GLN A O 1
ATOM 775 N N . LEU A 1 105 ? 1.491 1.499 4.317 1.00 98.50 105 LEU A N 1
ATOM 776 C CA . LEU A 1 105 ? 1.382 0.668 3.123 1.00 98.50 105 LEU A CA 1
ATOM 777 C C . LEU A 1 105 ? 2.681 0.787 2.323 1.00 98.50 105 LEU A C 1
ATOM 779 O O . LEU A 1 105 ? 3.102 1.900 1.995 1.00 98.50 105 LEU A O 1
ATOM 783 N N . GLU A 1 106 ? 3.279 -0.345 1.971 1.00 98.38 106 GLU A N 1
ATOM 784 C CA . GLU A 1 106 ? 4.521 -0.405 1.201 1.00 98.38 106 GLU A CA 1
ATOM 785 C C . GLU A 1 106 ? 4.268 -0.988 -0.185 1.00 98.38 106 GLU A C 1
ATOM 787 O O . GLU A 1 106 ? 3.689 -2.068 -0.331 1.00 98.38 106 GLU A O 1
ATOM 792 N N . LEU A 1 107 ? 4.719 -0.273 -1.214 1.00 98.31 107 LEU A N 1
ATOM 793 C CA . LEU A 1 107 ? 4.747 -0.750 -2.586 1.00 98.31 107 LEU A CA 1
ATOM 794 C C . LEU A 1 107 ? 6.198 -0.927 -3.033 1.00 98.31 107 LEU A C 1
ATOM 796 O O . LEU A 1 107 ? 6.987 0.022 -2.991 1.00 98.31 107 LEU A O 1
ATOM 800 N N . ILE A 1 108 ? 6.536 -2.119 -3.519 1.00 97.12 108 ILE A N 1
ATOM 801 C CA . ILE A 1 108 ? 7.885 -2.439 -3.984 1.00 97.12 108 ILE A CA 1
ATOM 802 C C . ILE A 1 108 ? 7.948 -2.441 -5.509 1.00 97.12 108 ILE A C 1
ATOM 804 O O . ILE A 1 108 ? 7.133 -3.067 -6.195 1.00 97.12 108 ILE A O 1
ATOM 808 N N . VAL A 1 109 ? 8.938 -1.733 -6.048 1.00 96.62 109 VAL A N 1
ATOM 809 C CA . VAL A 1 109 ? 9.264 -1.721 -7.472 1.00 96.62 109 VAL A CA 1
ATOM 810 C C . VAL A 1 109 ? 10.376 -2.724 -7.726 1.00 96.62 109 VAL A C 1
ATOM 812 O O . VAL A 1 109 ? 11.452 -2.648 -7.127 1.00 96.62 109 VAL A O 1
ATOM 815 N N . THR A 1 110 ? 10.143 -3.626 -8.674 1.00 95.06 110 THR A N 1
ATOM 816 C CA . THR A 1 110 ? 11.144 -4.589 -9.131 1.00 95.06 110 THR A CA 1
ATOM 817 C C . THR A 1 110 ? 11.409 -4.461 -10.622 1.00 95.06 110 THR A C 1
ATOM 819 O O . THR A 1 110 ? 10.502 -4.154 -11.392 1.00 95.06 110 THR A O 1
ATOM 822 N N . ILE A 1 111 ? 12.648 -4.722 -11.038 1.00 93.00 111 ILE A N 1
ATOM 823 C CA . ILE A 1 111 ? 13.036 -4.793 -12.450 1.00 93.00 111 ILE A CA 1
ATOM 824 C C . ILE A 1 111 ? 13.574 -6.192 -12.739 1.00 93.00 111 ILE A C 1
ATOM 826 O O . ILE A 1 111 ? 14.544 -6.640 -12.126 1.00 93.00 111 ILE A O 1
ATOM 830 N N . ARG A 1 112 ? 12.937 -6.897 -13.678 1.00 89.31 112 ARG A N 1
ATOM 831 C CA . ARG A 1 112 ? 13.333 -8.240 -14.126 1.00 89.31 112 ARG A CA 1
ATOM 832 C C . ARG A 1 112 ? 13.215 -8.337 -15.639 1.00 89.31 112 ARG A C 1
ATOM 834 O O . ARG A 1 112 ? 12.144 -8.074 -16.177 1.00 89.31 112 ARG A O 1
ATOM 841 N N . ASN A 1 113 ? 14.282 -8.775 -16.310 1.00 89.19 113 ASN A N 1
ATOM 842 C CA . ASN A 1 113 ? 14.317 -8.954 -17.768 1.00 89.19 113 ASN A CA 1
ATOM 843 C C . ASN A 1 113 ? 13.806 -7.709 -18.523 1.00 89.19 113 ASN A C 1
ATOM 845 O O . ASN A 1 113 ? 12.893 -7.814 -19.337 1.00 89.19 113 ASN A O 1
ATOM 849 N N . ASP A 1 114 ? 14.336 -6.531 -18.176 1.00 87.88 114 ASP A N 1
ATOM 850 C CA . ASP A 1 114 ? 13.949 -5.217 -18.723 1.00 87.88 114 ASP A CA 1
ATOM 851 C C . ASP A 1 114 ? 12.480 -4.799 -18.520 1.00 87.88 114 ASP A C 1
ATOM 853 O O . ASP A 1 114 ? 12.029 -3.811 -19.105 1.00 87.88 114 ASP A O 1
ATOM 857 N N . ARG A 1 115 ? 11.732 -5.510 -17.666 1.00 93.38 115 ARG A N 1
ATOM 858 C CA . ARG A 1 115 ? 10.351 -5.178 -17.294 1.00 93.38 115 ARG A CA 1
ATOM 859 C C . ARG A 1 115 ? 10.286 -4.697 -15.855 1.00 93.38 115 ARG A C 1
ATOM 861 O O . ARG A 1 115 ? 10.901 -5.298 -14.971 1.00 93.38 115 ARG A O 1
ATOM 868 N N . THR A 1 116 ? 9.511 -3.642 -15.632 1.00 95.19 116 THR A N 1
ATOM 869 C CA . THR A 1 116 ? 9.333 -3.022 -14.320 1.00 95.19 116 THR A CA 1
ATOM 870 C C . THR A 1 116 ? 7.967 -3.378 -13.761 1.00 95.19 116 THR A C 1
ATOM 872 O O . THR A 1 116 ? 6.953 -3.207 -14.432 1.00 95.19 116 THR A O 1
ATOM 875 N N . TYR A 1 117 ? 7.927 -3.835 -12.516 1.00 95.88 117 TYR A N 1
ATOM 876 C CA . TYR A 1 117 ? 6.693 -4.187 -11.827 1.00 95.88 117 TYR A CA 1
ATOM 877 C C . TYR A 1 117 ? 6.588 -3.464 -10.499 1.00 95.88 117 TYR A C 1
ATOM 879 O O . TYR A 1 117 ? 7.591 -3.253 -9.825 1.00 95.88 117 TYR A O 1
ATOM 887 N N . LEU A 1 118 ? 5.357 -3.157 -10.117 1.00 96.69 118 LEU A N 1
ATOM 888 C CA . LEU A 1 118 ? 4.971 -2.622 -8.822 1.00 96.69 118 LEU A CA 1
ATOM 889 C C . LEU A 1 118 ? 3.933 -3.555 -8.201 1.00 96.69 118 LEU A C 1
ATOM 891 O O . LEU A 1 118 ? 2.951 -3.920 -8.862 1.00 96.69 118 LEU A O 1
ATOM 895 N N . CYS A 1 119 ? 4.131 -3.921 -6.943 1.00 96.75 119 CYS A N 1
ATOM 896 C CA . CYS A 1 119 ? 3.138 -4.638 -6.150 1.00 96.75 119 CYS A CA 1
ATOM 897 C C . CYS A 1 119 ? 3.125 -4.130 -4.712 1.00 96.75 119 CYS A C 1
ATOM 899 O O . CYS A 1 119 ? 4.073 -3.480 -4.273 1.00 96.75 119 CYS A O 1
ATOM 901 N N . ILE A 1 120 ? 2.049 -4.438 -3.984 1.00 97.94 120 ILE A N 1
ATOM 902 C CA . ILE A 1 120 ? 2.053 -4.268 -2.533 1.00 97.94 120 ILE A CA 1
ATOM 903 C C . ILE A 1 120 ? 3.077 -5.256 -1.970 1.00 97.94 120 ILE A C 1
ATOM 905 O O . ILE A 1 120 ? 3.093 -6.428 -2.361 1.00 97.94 120 ILE A O 1
ATOM 909 N N . GLU A 1 121 ? 3.946 -4.772 -1.093 1.00 96.50 121 GLU A N 1
ATOM 910 C CA . GLU A 1 121 ? 4.892 -5.592 -0.343 1.00 96.50 121 GLU A CA 1
ATO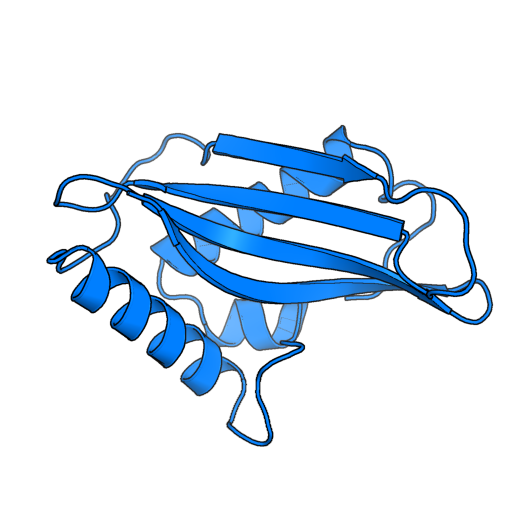M 911 C C . GLU A 1 121 ? 4.345 -5.914 1.037 1.00 96.50 121 GLU A C 1
ATOM 913 O O . GLU A 1 121 ? 4.281 -7.086 1.381 1.00 96.50 121 GLU A O 1
ATOM 918 N N . GLY A 1 122 ? 3.861 -4.913 1.776 1.00 96.44 122 GLY A N 1
ATOM 919 C CA . GLY A 1 122 ? 3.388 -5.108 3.142 1.00 96.44 122 GLY A CA 1
ATOM 920 C C . GLY A 1 122 ? 2.475 -3.996 3.644 1.00 96.44 122 GLY A C 1
ATOM 921 O O . GLY A 1 122 ? 2.371 -2.918 3.046 1.00 96.44 122 GLY A O 1
ATOM 922 N N . ILE A 1 123 ? 1.821 -4.284 4.769 1.00 98.12 123 ILE A N 1
ATOM 923 C CA . ILE A 1 123 ? 1.055 -3.336 5.579 1.00 98.12 123 ILE A CA 1
ATOM 924 C C . ILE A 1 123 ? 1.526 -3.504 7.024 1.00 98.12 123 ILE A C 1
ATOM 926 O O . ILE A 1 123 ? 1.506 -4.619 7.541 1.00 98.12 123 ILE A O 1
ATOM 930 N N . SER A 1 124 ? 1.982 -2.424 7.658 1.00 98.00 124 SER A N 1
ATOM 931 C CA . SER A 1 124 ? 2.590 -2.489 8.993 1.00 98.00 124 SER A CA 1
ATOM 932 C C . SER A 1 124 ? 2.193 -1.329 9.904 1.00 98.00 124 SER A C 1
ATOM 934 O O . SER A 1 124 ? 1.914 -0.218 9.445 1.00 98.00 124 SER A O 1
ATOM 936 N N . ALA A 1 125 ? 2.193 -1.582 11.212 1.00 97.88 125 ALA A N 1
ATOM 937 C CA . ALA A 1 125 ? 2.026 -0.568 12.246 1.00 97.88 125 ALA A CA 1
ATOM 938 C C . ALA A 1 125 ? 3.272 0.327 12.379 1.00 97.88 125 ALA A C 1
ATOM 940 O O . ALA A 1 125 ? 4.405 -0.143 12.290 1.00 97.88 125 ALA A O 1
ATOM 941 N N . GLN A 1 126 ? 3.054 1.618 12.629 1.00 97.19 126 GLN A N 1
ATOM 942 C CA . GLN A 1 126 ? 4.079 2.624 12.910 1.00 97.19 126 GLN A CA 1
ATOM 943 C C . GLN A 1 126 ? 3.688 3.393 14.182 1.00 97.19 126 GLN A C 1
ATOM 945 O O . GLN A 1 126 ? 2.615 4.004 14.223 1.00 97.19 126 GLN A O 1
ATOM 950 N N . PHE A 1 127 ? 4.547 3.343 15.205 1.00 90.31 127 PHE A N 1
ATOM 951 C CA . PHE A 1 127 ? 4.310 3.891 16.550 1.00 90.31 127 PHE A CA 1
ATOM 952 C C . PHE A 1 127 ? 4.770 5.343 16.714 1.00 90.31 127 PHE A C 1
ATOM 954 O O . PHE A 1 127 ? 5.829 5.701 16.149 1.00 90.31 127 PHE A O 1
#

pLDDT: mean 95.0, std 5.03, range [63.25, 98.56]